Protein AF-A0A7C6H422-F1 (afdb_monomer_lite)

pLDDT: mean 79.56, std 12.66, range [44.03, 96.88]

Secondary structure (DSSP, 8-state):
-HHHHHHHHHHHHHHHHHHHHHHHHHHHHHSSSHHHHHHHHHHHHHHH-SSHHHHHT--GGG-SSEEEEEEEETT--HHHHHHHHHTTT--TTEEEEEEEEEETTEEEEEEEEEEE--HHHHHHHHHHHHHHHHHHHHHHHHHHHHHIIIIIIHHHHHHHTS--------

Structure (mmCIF, N/CA/C/O backbone):
data_AF-A0A7C6H422-F1
#
_entry.id   AF-A0A7C6H422-F1
#
loop_
_atom_site.group_PDB
_atom_site.id
_atom_site.type_symbol
_atom_site.label_atom_id
_atom_site.label_alt_id
_atom_site.label_comp_id
_atom_site.label_asym_id
_atom_site.label_entity_id
_atom_site.label_seq_id
_atom_site.pdbx_PDB_ins_code
_atom_site.Cartn_x
_atom_site.Cartn_y
_atom_site.Cartn_z
_atom_site.occupancy
_atom_site.B_iso_or_equiv
_atom_site.auth_seq_id
_atom_site.auth_comp_id
_atom_site.auth_asym_id
_atom_site.auth_atom_id
_atom_site.pdbx_PDB_model_num
ATOM 1 N N . MET A 1 1 ? -20.921 -5.562 42.501 1.00 62.69 1 MET A N 1
ATOM 2 C CA . MET A 1 1 ? -19.789 -5.011 41.711 1.00 62.69 1 MET A CA 1
ATOM 3 C C . MET A 1 1 ? -19.105 -6.056 40.817 1.00 62.69 1 MET A C 1
ATOM 5 O O . MET A 1 1 ? -19.165 -5.866 39.612 1.00 62.69 1 MET A O 1
ATOM 9 N N . LYS A 1 2 ? -18.632 -7.214 41.326 1.00 66.38 2 LYS A N 1
ATOM 10 C CA . LYS A 1 2 ? -18.009 -8.300 40.513 1.00 66.38 2 LYS A CA 1
ATOM 11 C C . LYS A 1 2 ? -18.759 -8.703 39.225 1.00 66.38 2 LYS A C 1
ATOM 13 O O . LYS A 1 2 ? -18.132 -8.998 38.215 1.00 66.38 2 LYS A O 1
ATOM 18 N N . ARG A 1 3 ? -20.101 -8.719 39.232 1.00 73.81 3 ARG A N 1
ATOM 19 C CA . ARG A 1 3 ? -20.914 -9.055 38.041 1.00 73.81 3 ARG A CA 1
ATOM 20 C C . ARG A 1 3 ? -20.857 -7.982 36.944 1.00 73.81 3 ARG A C 1
ATOM 22 O O . ARG A 1 3 ? -20.915 -8.331 35.772 1.00 73.81 3 ARG A O 1
ATOM 29 N N . PHE A 1 4 ? -20.744 -6.705 37.316 1.00 78.31 4 PHE A N 1
ATOM 30 C CA . PHE A 1 4 ? -20.591 -5.604 36.361 1.00 78.31 4 PHE A CA 1
ATOM 31 C C . PHE A 1 4 ? -19.194 -5.628 35.743 1.00 78.31 4 PHE A C 1
ATOM 33 O O . PHE A 1 4 ? -19.079 -5.576 34.527 1.00 78.31 4 PHE A O 1
ATOM 40 N N . ASP A 1 5 ? -18.157 -5.814 36.565 1.00 80.56 5 ASP A N 1
ATOM 41 C CA . ASP A 1 5 ? -16.772 -5.923 36.087 1.00 80.56 5 ASP A CA 1
ATOM 42 C C . ASP A 1 5 ? -16.597 -7.117 35.131 1.00 80.56 5 ASP A C 1
ATOM 44 O O . ASP A 1 5 ? -15.953 -6.995 34.094 1.00 80.56 5 ASP A O 1
ATOM 48 N N . ARG A 1 6 ? -17.266 -8.249 35.405 1.00 83.38 6 ARG A N 1
ATOM 49 C CA . ARG A 1 6 ? -17.272 -9.416 34.506 1.00 83.38 6 ARG A CA 1
ATOM 50 C C . ARG A 1 6 ? -17.949 -9.130 33.160 1.00 83.38 6 ARG A C 1
ATOM 52 O O . ARG A 1 6 ? -17.459 -9.579 32.131 1.00 83.38 6 ARG A O 1
ATOM 59 N N . ARG A 1 7 ? -19.059 -8.381 33.156 1.00 85.69 7 ARG A N 1
ATOM 60 C CA . ARG A 1 7 ? -19.745 -7.957 31.920 1.00 85.69 7 ARG A CA 1
ATOM 61 C C . ARG A 1 7 ? -18.919 -6.931 31.144 1.00 85.69 7 ARG A C 1
ATOM 63 O O . ARG A 1 7 ? -18.821 -7.047 29.933 1.00 85.69 7 ARG A O 1
ATOM 70 N N . ALA A 1 8 ? -18.280 -5.992 31.839 1.00 86.38 8 ALA A N 1
ATOM 71 C CA . ALA A 1 8 ? -17.366 -5.019 31.244 1.00 86.38 8 ALA A CA 1
ATOM 72 C C . ALA A 1 8 ? -16.173 -5.694 30.563 1.00 86.38 8 ALA A C 1
ATOM 74 O O . ALA A 1 8 ? -15.855 -5.368 29.425 1.00 86.38 8 ALA A O 1
ATOM 75 N N . GLY A 1 9 ? -15.564 -6.682 31.226 1.00 87.81 9 GLY A N 1
ATOM 76 C CA . GLY A 1 9 ? -14.490 -7.478 30.636 1.00 87.81 9 GLY A CA 1
ATOM 77 C C . GLY A 1 9 ? -14.940 -8.234 29.385 1.00 87.81 9 GLY A C 1
ATOM 78 O O . GLY A 1 9 ? -14.223 -8.244 28.393 1.00 87.81 9 GLY A O 1
ATOM 79 N N . LEU A 1 10 ? -16.148 -8.806 29.390 1.00 92.06 10 LEU A N 1
ATOM 80 C CA . LEU A 1 10 ? -16.691 -9.506 28.221 1.00 92.06 10 LEU A CA 1
ATOM 81 C C . LEU A 1 10 ? -16.944 -8.553 27.044 1.00 92.06 10 LEU A C 1
ATOM 83 O O . LEU A 1 10 ? -16.608 -8.884 25.911 1.00 92.06 10 LEU A O 1
ATOM 87 N N . VAL A 1 11 ? -17.470 -7.354 27.312 1.00 90.88 11 VAL A N 1
ATOM 88 C CA . VAL A 1 11 ? -17.638 -6.305 26.292 1.00 90.88 11 VAL A CA 1
ATOM 89 C C . VAL A 1 11 ? -16.285 -5.872 25.727 1.00 90.88 11 VAL A C 1
ATOM 91 O O . VAL A 1 11 ? -16.149 -5.763 24.514 1.00 90.88 11 VAL A O 1
ATOM 94 N N . LEU A 1 12 ? -15.268 -5.692 26.573 1.00 92.44 12 LEU A N 1
ATOM 95 C CA . LEU A 1 12 ? -13.920 -5.349 26.120 1.00 92.44 12 LEU A CA 1
ATOM 96 C C . LEU A 1 12 ? -13.329 -6.439 25.214 1.00 92.44 12 LEU A C 1
ATOM 98 O O . LEU A 1 12 ? -12.782 -6.126 24.162 1.00 92.44 12 LEU A O 1
ATOM 102 N N . ILE A 1 13 ? -13.478 -7.713 25.588 1.00 95.00 13 ILE A N 1
ATOM 103 C CA . ILE A 1 13 ? -13.034 -8.845 24.761 1.00 95.00 13 ILE A CA 1
ATOM 104 C C . ILE A 1 13 ? -13.756 -8.837 23.412 1.00 95.00 13 ILE A C 1
ATOM 106 O O . ILE A 1 13 ? -13.112 -9.011 22.382 1.00 95.00 13 ILE A O 1
ATOM 110 N N . LEU A 1 14 ? -15.069 -8.592 23.401 1.00 94.81 14 LEU A N 1
ATOM 111 C CA . LEU A 1 14 ? -15.844 -8.512 22.164 1.00 94.81 14 LEU A CA 1
ATOM 112 C C . LEU A 1 14 ? -15.367 -7.358 21.269 1.00 94.81 14 LEU A C 1
ATOM 114 O O . LEU A 1 14 ? -15.215 -7.549 20.066 1.00 94.81 14 LEU A O 1
ATOM 118 N N . ILE A 1 15 ? -15.072 -6.190 21.848 1.00 94.38 15 ILE A N 1
ATOM 119 C CA . ILE A 1 15 ? -14.482 -5.053 21.127 1.00 94.38 15 ILE A CA 1
ATOM 120 C C . ILE A 1 15 ? -13.128 -5.458 20.527 1.00 94.38 15 ILE A C 1
ATOM 122 O O . ILE A 1 15 ? -12.879 -5.224 19.350 1.00 94.38 15 ILE A O 1
ATOM 126 N N . LEU A 1 16 ? -12.241 -6.104 21.278 1.00 95.31 16 LEU A N 1
ATOM 127 C CA . LEU A 1 16 ? -10.952 -6.535 20.722 1.00 95.31 16 LEU A CA 1
ATOM 128 C C . LEU A 1 16 ? -11.120 -7.589 19.617 1.00 95.31 16 LEU A C 1
ATOM 130 O O . LEU A 1 16 ? -10.397 -7.568 18.625 1.00 95.31 16 LEU A O 1
ATOM 134 N N . PHE A 1 17 ? -12.101 -8.476 19.758 1.00 96.88 17 PHE A N 1
ATOM 135 C CA . PHE A 1 17 ? -12.394 -9.510 18.772 1.00 96.88 17 PHE A CA 1
ATOM 136 C C . PHE A 1 17 ? -12.905 -8.928 17.448 1.00 96.88 17 PHE A C 1
ATOM 138 O O . PHE A 1 17 ? -12.397 -9.278 16.385 1.00 96.88 17 PHE A O 1
ATOM 145 N N . VAL A 1 18 ? -13.858 -7.991 17.501 1.00 95.44 18 VAL A N 1
ATOM 146 C CA . VAL A 1 18 ? -14.369 -7.295 16.306 1.00 95.44 18 VAL A CA 1
ATOM 147 C C . VAL A 1 18 ? -13.254 -6.509 15.614 1.00 95.44 18 VAL A C 1
ATOM 149 O O . VAL A 1 18 ? -13.141 -6.554 14.390 1.00 95.44 18 VAL A O 1
ATOM 152 N N . TRP A 1 19 ? -12.390 -5.850 16.391 1.00 95.62 19 TRP A N 1
ATOM 153 C CA . TRP A 1 19 ? -11.220 -5.149 15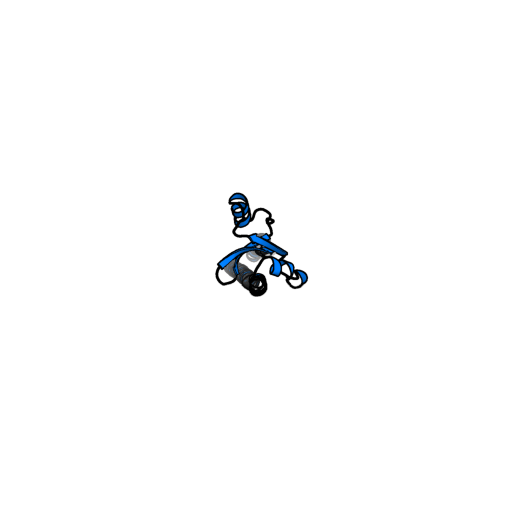.865 1.00 95.62 19 TRP A CA 1
ATOM 154 C C . TRP A 1 19 ? -10.267 -6.091 15.120 1.00 95.62 19 TRP A C 1
ATOM 156 O O . TRP A 1 19 ? -9.832 -5.782 14.009 1.00 95.62 19 TRP A O 1
ATOM 166 N N . ALA A 1 20 ? -9.968 -7.255 15.701 1.00 94.81 20 ALA A N 1
ATOM 167 C CA . ALA A 1 20 ? -9.087 -8.244 15.091 1.00 94.81 20 ALA A CA 1
ATOM 168 C C . ALA A 1 20 ? -9.661 -8.791 13.775 1.00 94.81 20 ALA A C 1
ATOM 170 O O . ALA A 1 20 ? -8.941 -8.869 12.780 1.00 94.81 20 ALA A O 1
ATOM 171 N N . ILE A 1 21 ? -10.962 -9.107 13.739 1.00 95.44 21 ILE A N 1
ATOM 172 C CA . ILE A 1 21 ? -11.640 -9.566 12.516 1.00 95.44 21 ILE A CA 1
ATOM 173 C C . ILE A 1 21 ? -11.594 -8.493 11.429 1.00 95.44 21 ILE A C 1
ATOM 175 O O . ILE A 1 21 ? -11.288 -8.805 10.281 1.00 95.44 21 ILE A O 1
ATOM 179 N N . GLY A 1 22 ? -11.881 -7.236 11.771 1.00 92.50 22 GLY A N 1
ATOM 180 C CA . GLY A 1 22 ? -11.865 -6.149 10.796 1.00 92.50 22 GLY A CA 1
ATOM 181 C C . GLY A 1 22 ? -10.480 -5.914 10.195 1.00 92.50 22 GLY A C 1
ATOM 182 O O . GLY A 1 22 ? -10.358 -5.796 8.978 1.00 92.50 22 GLY A O 1
ATOM 183 N N . ASN A 1 23 ? -9.425 -5.944 11.015 1.00 92.06 23 ASN A N 1
ATOM 184 C CA . ASN A 1 23 ? -8.050 -5.848 10.514 1.00 92.06 23 ASN A CA 1
ATOM 185 C C . ASN A 1 23 ? -7.668 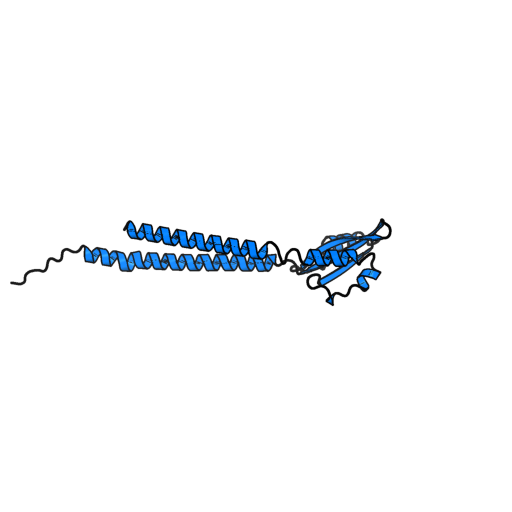-7.051 9.641 1.00 92.06 23 ASN A C 1
ATOM 187 O O . ASN A 1 23 ? -7.048 -6.866 8.596 1.00 92.06 23 ASN A O 1
ATOM 191 N N . LEU A 1 24 ? -8.078 -8.267 10.016 1.00 90.75 24 LEU A N 1
ATOM 192 C CA . LEU A 1 24 ? -7.860 -9.454 9.189 1.00 90.75 24 LEU A CA 1
ATOM 193 C C . LEU A 1 24 ? -8.570 -9.335 7.831 1.00 90.75 24 LEU A C 1
ATOM 195 O O . LEU A 1 24 ? -7.975 -9.642 6.803 1.00 90.75 24 LEU A O 1
ATOM 199 N N . ALA A 1 25 ? -9.812 -8.850 7.808 1.00 88.81 25 ALA A N 1
ATOM 200 C CA . ALA A 1 25 ? -10.565 -8.646 6.573 1.00 88.81 25 ALA A CA 1
ATOM 201 C C . ALA A 1 25 ? -9.899 -7.610 5.653 1.00 88.81 25 ALA A C 1
ATOM 203 O O . ALA A 1 25 ? -9.798 -7.840 4.450 1.00 88.81 25 ALA A O 1
ATOM 204 N N . ILE A 1 26 ? -9.398 -6.507 6.220 1.00 86.38 26 ILE A N 1
ATOM 205 C CA . ILE A 1 26 ? -8.631 -5.496 5.482 1.00 86.38 26 ILE A CA 1
ATOM 206 C C . ILE A 1 26 ? -7.368 -6.131 4.886 1.00 86.38 26 ILE A C 1
ATOM 208 O O . ILE A 1 26 ? -7.154 -6.046 3.681 1.00 86.38 26 ILE A O 1
ATOM 212 N N . LEU A 1 27 ? -6.573 -6.847 5.685 1.00 82.75 27 LEU A N 1
ATOM 213 C CA . LEU A 1 27 ? -5.360 -7.518 5.201 1.00 82.75 27 LEU A CA 1
ATOM 214 C C . LEU A 1 27 ? -5.647 -8.486 4.045 1.00 82.75 27 LEU A C 1
ATOM 216 O O . LEU A 1 27 ? -4.935 -8.474 3.042 1.00 82.75 27 LEU A O 1
ATOM 220 N N . LEU A 1 28 ? -6.706 -9.291 4.154 1.00 82.19 28 LEU A N 1
ATOM 221 C CA . LEU A 1 28 ? -7.097 -10.239 3.109 1.00 82.19 28 LEU A CA 1
ATOM 222 C C . LEU A 1 28 ? -7.616 -9.546 1.842 1.00 82.19 28 LEU A C 1
ATOM 224 O O . LEU A 1 28 ? -7.342 -10.016 0.741 1.00 82.19 28 LEU A O 1
ATOM 228 N N . ALA A 1 29 ? -8.336 -8.430 1.974 1.00 75.88 29 ALA A N 1
ATOM 229 C CA . ALA A 1 29 ? -8.849 -7.678 0.830 1.00 75.88 29 ALA A CA 1
ATOM 230 C C . ALA A 1 29 ? -7.727 -7.037 -0.003 1.00 75.88 29 ALA A C 1
ATOM 232 O O . ALA A 1 29 ? -7.826 -6.982 -1.229 1.00 75.88 29 ALA A O 1
ATOM 233 N N . PHE A 1 30 ? -6.651 -6.590 0.650 1.00 70.25 30 PHE A N 1
ATOM 234 C CA . PHE A 1 30 ? -5.557 -5.873 -0.008 1.00 70.25 30 PHE A CA 1
ATOM 235 C C . PHE A 1 30 ? -4.371 -6.758 -0.431 1.00 70.25 30 PHE A C 1
ATOM 237 O O . PHE A 1 30 ? -3.511 -6.283 -1.164 1.00 70.25 30 PHE A O 1
ATOM 244 N N . SER A 1 31 ? -4.327 -8.041 -0.046 1.00 60.91 31 SER A N 1
ATOM 245 C CA . SER A 1 31 ? -3.140 -8.893 -0.257 1.00 60.91 31 SER A CA 1
ATOM 246 C C . SER A 1 31 ? -2.943 -9.488 -1.660 1.00 60.91 31 SER A C 1
ATOM 248 O O . SER A 1 31 ? -1.881 -10.064 -1.875 1.00 60.91 31 SER A O 1
ATO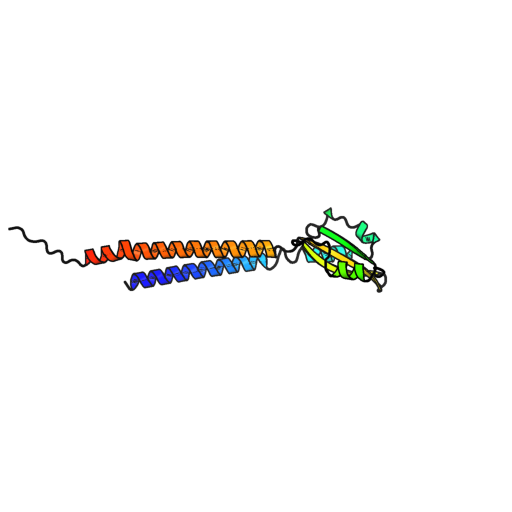M 250 N N . ASP A 1 32 ? -3.895 -9.433 -2.610 1.00 53.12 32 ASP A N 1
ATOM 251 C CA . ASP A 1 32 ? -3.736 -10.308 -3.800 1.00 53.12 32 ASP A CA 1
ATOM 252 C C . ASP A 1 32 ? -4.215 -9.799 -5.169 1.00 53.12 32 ASP A C 1
ATOM 254 O O . ASP A 1 32 ? -3.608 -10.142 -6.183 1.00 53.12 32 ASP A O 1
ATOM 258 N N . LYS A 1 33 ? -5.273 -8.982 -5.269 1.00 52.03 33 LYS A N 1
ATOM 259 C CA . LYS A 1 33 ? -5.879 -8.711 -6.593 1.00 52.03 33 LYS A CA 1
ATOM 260 C C . LYS A 1 33 ? -5.279 -7.520 -7.342 1.00 52.03 33 LYS A C 1
ATOM 262 O O . LYS A 1 33 ? -4.964 -7.647 -8.520 1.00 52.03 33 LYS A O 1
ATOM 267 N N . ALA A 1 34 ? -5.070 -6.389 -6.675 1.00 52.72 34 ALA A N 1
ATOM 268 C CA . ALA A 1 34 ? -4.546 -5.189 -7.333 1.00 52.72 34 ALA A CA 1
ATOM 269 C C . ALA A 1 34 ? -3.019 -5.241 -7.547 1.00 52.72 34 ALA A C 1
ATOM 271 O O . ALA A 1 34 ? -2.495 -4.712 -8.525 1.00 52.72 34 ALA A O 1
ATOM 272 N N . GLN A 1 35 ? -2.293 -5.941 -6.669 1.00 57.97 35 GLN A N 1
ATOM 273 C CA . GLN A 1 35 ? -0.827 -5.976 -6.700 1.00 57.97 35 GLN A CA 1
ATOM 274 C C . GLN A 1 35 ? -0.252 -6.879 -7.808 1.00 57.97 35 GLN A C 1
ATOM 276 O O . GLN A 1 35 ? 0.939 -6.822 -8.079 1.00 57.97 35 GLN A O 1
ATOM 281 N N . LYS A 1 36 ? -1.060 -7.720 -8.467 1.00 66.12 36 LYS A N 1
ATOM 282 C CA . LYS A 1 36 ? -0.569 -8.638 -9.515 1.00 66.12 36 LYS A CA 1
ATOM 283 C C . LYS A 1 36 ? -1.110 -8.347 -10.909 1.00 66.12 36 LYS A C 1
ATOM 285 O O . LYS A 1 36 ? -0.497 -8.783 -11.878 1.00 66.12 36 LYS A O 1
ATOM 290 N N . ALA A 1 37 ? -2.212 -7.609 -11.033 1.00 71.88 37 ALA A N 1
ATOM 291 C CA . ALA A 1 37 ? -2.817 -7.323 -12.332 1.00 71.88 37 ALA A CA 1
ATOM 292 C C . ALA A 1 37 ? -1.873 -6.507 -13.239 1.00 71.88 37 ALA A C 1
ATOM 294 O O . ALA A 1 37 ? -1.631 -6.899 -14.379 1.00 71.88 37 ALA A O 1
ATOM 295 N N . HIS A 1 38 ? -1.217 -5.479 -12.687 1.00 74.56 38 HIS A N 1
ATOM 296 C CA . HIS A 1 38 ? -0.204 -4.702 -13.409 1.00 74.56 38 HIS A CA 1
ATOM 297 C C . HIS A 1 38 ? 1.000 -5.557 -13.849 1.00 74.56 38 HIS A C 1
ATOM 299 O O . HIS A 1 38 ? 1.535 -5.361 -14.935 1.00 74.56 38 HIS A O 1
ATOM 305 N N . LEU A 1 39 ? 1.399 -6.570 -13.067 1.00 79.50 39 LEU A N 1
ATOM 306 C CA . LEU A 1 39 ? 2.487 -7.483 -13.446 1.00 79.50 39 LEU A CA 1
ATOM 307 C C . LEU A 1 39 ? 2.110 -8.379 -14.633 1.00 79.50 39 LEU A C 1
ATOM 309 O O . LEU A 1 39 ? 2.970 -8.701 -15.454 1.00 79.50 39 LEU A O 1
ATOM 313 N N . VAL A 1 40 ? 0.841 -8.786 -14.735 1.00 80.81 40 VAL A N 1
ATOM 314 C CA . VAL A 1 40 ? 0.337 -9.553 -15.883 1.00 80.81 40 VAL A CA 1
ATOM 315 C C . VAL A 1 40 ? 0.349 -8.692 -17.144 1.00 80.81 40 VAL A C 1
ATOM 317 O O . VAL A 1 40 ? 0.795 -9.166 -18.187 1.00 80.81 40 VAL A O 1
ATOM 320 N N . GLU A 1 41 ? -0.065 -7.427 -17.047 1.00 81.56 41 GLU A N 1
ATOM 321 C CA . GLU A 1 41 ? 0.005 -6.482 -18.167 1.00 81.56 41 GLU A CA 1
ATOM 322 C C . GLU A 1 41 ? 1.442 -6.214 -18.604 1.00 81.56 41 GLU A C 1
ATOM 324 O O . GLU A 1 41 ? 1.748 -6.364 -19.785 1.00 81.56 41 GLU A O 1
ATOM 329 N N . ILE A 1 42 ? 2.347 -5.933 -17.661 1.00 84.19 42 ILE A N 1
ATOM 330 C CA . ILE A 1 42 ? 3.773 -5.750 -17.956 1.00 84.19 42 ILE A CA 1
ATOM 331 C C . ILE A 1 42 ? 4.341 -6.990 -18.651 1.00 84.19 42 ILE A C 1
ATOM 333 O O . ILE A 1 42 ? 5.068 -6.859 -19.633 1.00 84.19 42 ILE A O 1
ATOM 337 N N . ASN A 1 43 ? 4.003 -8.199 -18.190 1.00 85.44 43 ASN A N 1
ATOM 338 C CA . ASN A 1 43 ? 4.439 -9.438 -18.839 1.00 85.44 43 ASN A CA 1
ATOM 339 C C . ASN A 1 43 ? 3.875 -9.580 -20.259 1.00 85.44 43 ASN A C 1
ATOM 341 O O . ASN A 1 43 ? 4.607 -9.999 -21.152 1.00 85.44 43 ASN A O 1
ATOM 345 N N . ARG A 1 44 ? 2.602 -9.224 -20.477 1.00 83.31 44 ARG A N 1
ATOM 346 C CA . ARG A 1 44 ? 1.958 -9.278 -21.798 1.00 83.31 44 ARG A CA 1
ATOM 347 C C . ARG A 1 44 ? 2.622 -8.309 -22.776 1.00 83.31 44 ARG A C 1
ATOM 349 O O . ARG A 1 44 ? 2.959 -8.725 -23.878 1.00 83.31 44 ARG A O 1
ATOM 356 N N . ILE A 1 45 ? 2.878 -7.071 -22.345 1.00 84.00 45 ILE A N 1
ATOM 357 C CA . ILE A 1 45 ? 3.591 -6.062 -23.144 1.00 84.00 45 ILE A CA 1
ATOM 358 C C . ILE A 1 45 ? 5.017 -6.535 -23.430 1.00 84.00 45 ILE A C 1
ATOM 360 O O . ILE A 1 45 ? 5.440 -6.548 -24.582 1.00 84.00 45 ILE A O 1
ATOM 364 N N . SER A 1 46 ? 5.732 -7.002 -22.400 1.00 83.19 46 SER A N 1
ATOM 365 C CA . SER A 1 46 ? 7.109 -7.500 -22.536 1.00 83.19 46 SER A CA 1
ATOM 366 C C . SER A 1 46 ? 7.214 -8.654 -23.536 1.00 83.19 46 SER A C 1
ATOM 368 O O . SER A 1 46 ? 8.231 -8.787 -24.201 1.00 83.19 46 SER A O 1
ATOM 370 N N . ALA A 1 47 ? 6.183 -9.498 -23.647 1.00 79.31 47 ALA A N 1
ATOM 371 C CA . ALA A 1 47 ? 6.155 -10.599 -24.609 1.00 79.31 47 ALA A CA 1
ATOM 372 C C . ALA A 1 47 ? 5.907 -10.133 -26.055 1.00 79.31 47 ALA A C 1
ATOM 374 O O . ALA A 1 47 ? 6.252 -10.852 -26.989 1.00 79.31 47 ALA A O 1
ATOM 375 N N . SER A 1 48 ? 5.300 -8.958 -26.242 1.00 75.62 48 SER A N 1
ATOM 376 C CA . SER A 1 48 ? 5.015 -8.367 -27.558 1.00 75.62 48 SER A CA 1
ATOM 377 C C . SER A 1 48 ? 6.082 -7.391 -28.062 1.00 75.62 48 SER A C 1
ATOM 379 O O . SER A 1 48 ? 6.007 -6.973 -29.211 1.00 75.62 48 SER A O 1
ATOM 381 N N . VAL A 1 49 ? 7.050 -7.018 -27.222 1.00 76.88 49 VAL A N 1
ATOM 382 C CA . VAL A 1 49 ? 8.043 -5.978 -27.519 1.00 76.88 49 VAL A CA 1
ATOM 383 C C . VAL A 1 49 ? 9.434 -6.598 -27.673 1.00 76.88 49 VAL A C 1
ATOM 385 O O . VAL A 1 49 ? 10.018 -7.046 -26.687 1.00 76.88 49 VAL A O 1
ATOM 388 N N . GLY A 1 50 ? 9.981 -6.584 -28.894 1.00 65.62 50 GLY A N 1
ATOM 389 C CA . GLY A 1 50 ? 11.372 -6.952 -29.195 1.00 65.62 50 GLY A CA 1
ATOM 390 C C . GLY A 1 50 ? 12.313 -5.750 -29.371 1.00 65.62 50 GLY A C 1
ATOM 391 O O . GLY A 1 50 ? 13.530 -5.914 -29.390 1.00 65.62 50 GLY A O 1
ATOM 392 N N . GLY A 1 51 ? 11.778 -4.527 -29.455 1.00 64.38 51 GLY A N 1
ATOM 393 C CA . GLY A 1 51 ? 12.559 -3.299 -29.629 1.00 64.38 51 GLY A CA 1
ATOM 394 C C . GLY A 1 51 ? 11.713 -2.022 -29.617 1.00 64.38 51 GLY A C 1
ATOM 395 O O . GLY A 1 51 ? 10.497 -2.067 -29.456 1.00 64.38 51 GLY A O 1
ATOM 396 N N . GLU A 1 52 ? 12.359 -0.870 -29.818 1.00 63.12 52 GLU A N 1
ATOM 397 C CA . GLU A 1 52 ? 11.739 0.472 -29.788 1.00 63.12 52 GLU A CA 1
ATOM 398 C C . GLU A 1 52 ? 10.542 0.616 -30.744 1.00 63.12 52 GLU A C 1
ATOM 400 O O . GLU A 1 52 ? 9.488 1.112 -30.358 1.00 63.12 52 GLU A O 1
ATOM 405 N N . ARG A 1 53 ? 10.660 0.094 -31.971 1.00 66.56 53 ARG A N 1
ATOM 406 C CA . ARG A 1 53 ? 9.577 0.135 -32.972 1.00 66.56 53 ARG A CA 1
ATOM 407 C C . ARG A 1 53 ? 8.358 -0.698 -32.584 1.00 66.56 53 ARG A C 1
ATOM 409 O O . ARG A 1 53 ? 7.255 -0.409 -33.037 1.00 66.56 53 ARG A O 1
ATOM 416 N N . ASP A 1 54 ? 8.540 -1.723 -31.758 1.00 72.19 54 ASP A N 1
ATOM 417 C CA . ASP A 1 54 ? 7.429 -2.553 -31.298 1.00 72.19 54 ASP A CA 1
ATOM 418 C C . ASP A 1 54 ? 6.657 -1.859 -30.174 1.00 72.19 54 ASP A C 1
ATOM 420 O O . ASP A 1 54 ? 5.445 -2.037 -30.076 1.00 72.19 54 ASP A O 1
ATOM 424 N N . LEU A 1 55 ? 7.326 -1.012 -29.380 1.00 75.38 55 LEU A N 1
ATOM 425 C CA . LEU A 1 55 ? 6.689 -0.196 -28.339 1.00 75.38 55 LEU A CA 1
ATOM 426 C C . LEU A 1 55 ? 5.741 0.850 -28.916 1.00 75.38 55 LEU A C 1
ATOM 428 O O . LEU A 1 55 ? 4.659 1.041 -28.370 1.00 75.38 55 LEU A O 1
ATOM 432 N N . GLU A 1 56 ? 6.100 1.481 -30.036 1.00 73.31 56 GLU A N 1
ATOM 433 C CA . GLU A 1 56 ? 5.229 2.451 -30.719 1.00 73.31 56 GLU A CA 1
ATOM 434 C C . GLU A 1 56 ? 3.921 1.817 -31.227 1.00 73.31 56 GLU A C 1
ATOM 436 O O . GLU A 1 56 ? 2.903 2.496 -31.359 1.00 73.31 56 GLU A O 1
ATOM 441 N N . ASN A 1 57 ? 3.926 0.502 -31.472 1.00 76.31 57 ASN A N 1
ATOM 442 C CA . ASN A 1 57 ? 2.749 -0.254 -31.901 1.00 76.31 57 ASN A CA 1
ATOM 443 C C . ASN A 1 57 ? 1.873 -0.734 -30.732 1.00 76.31 57 ASN A C 1
ATOM 445 O O . ASN A 1 57 ? 0.765 -1.236 -30.960 1.00 76.31 57 ASN A O 1
ATOM 449 N N . VAL A 1 58 ? 2.329 -0.582 -29.485 1.00 78.69 58 VAL A N 1
ATOM 450 C CA . VAL A 1 58 ? 1.547 -0.948 -28.302 1.00 78.69 58 VAL A CA 1
ATOM 451 C C . VAL A 1 58 ? 0.421 0.063 -28.116 1.00 78.69 58 VAL A C 1
ATOM 453 O O . VAL A 1 58 ? 0.630 1.231 -27.793 1.00 78.69 58 VAL A O 1
ATOM 456 N N . ARG A 1 59 ? -0.820 -0.401 -28.277 1.00 79.00 59 ARG A N 1
ATOM 457 C CA . ARG A 1 59 ? -2.000 0.401 -27.951 1.00 79.00 59 ARG A CA 1
ATOM 458 C C . ARG A 1 59 ? -2.197 0.439 -26.443 1.00 79.00 59 ARG A C 1
ATOM 460 O O . ARG A 1 59 ? -2.694 -0.514 -25.853 1.00 79.00 59 ARG A O 1
ATOM 467 N N . MET A 1 60 ? -1.856 1.571 -25.833 1.00 77.25 60 MET A N 1
ATOM 468 C CA . MET A 1 60 ? -2.045 1.799 -24.394 1.00 77.25 60 MET A CA 1
ATOM 469 C C . MET A 1 60 ? -3.505 1.670 -23.944 1.00 77.25 60 MET A C 1
ATOM 471 O O . MET A 1 60 ? -3.752 1.314 -22.804 1.00 77.25 60 MET A O 1
ATOM 475 N N . SER A 1 61 ? -4.478 1.889 -24.840 1.00 76.19 61 SER A N 1
ATOM 476 C CA . SER A 1 61 ? -5.912 1.713 -24.553 1.00 76.19 61 SER A CA 1
ATOM 477 C C . SER A 1 61 ? -6.299 0.297 -24.119 1.00 76.19 61 SER A C 1
ATOM 479 O O . SER A 1 61 ? -7.373 0.109 -23.555 1.00 76.19 61 SER A O 1
ATOM 481 N N . ASP A 1 62 ? -5.455 -0.693 -24.416 1.00 80.12 62 ASP A N 1
ATOM 482 C CA . ASP A 1 62 ? -5.714 -2.105 -24.134 1.00 80.12 62 ASP A CA 1
ATOM 483 C C . ASP A 1 62 ? -5.186 -2.527 -22.747 1.00 80.12 62 ASP A C 1
ATOM 485 O O . ASP A 1 62 ? -5.310 -3.698 -22.361 1.00 80.12 62 ASP A O 1
ATOM 489 N N . TYR A 1 63 ? -4.573 -1.589 -22.018 1.00 77.94 63 TYR A N 1
ATOM 490 C CA . TYR A 1 63 ? -3.942 -1.782 -20.717 1.00 77.94 63 TYR A CA 1
ATOM 491 C C . TYR A 1 63 ? -4.551 -0.817 -19.702 1.00 77.94 63 TYR A C 1
ATOM 493 O O . TYR A 1 63 ? -4.681 0.377 -19.957 1.00 77.94 63 TYR A O 1
ATOM 501 N N . GLU A 1 64 ? -4.964 -1.352 -18.559 1.00 75.31 64 GLU A N 1
ATOM 502 C CA . GLU A 1 64 ? -5.676 -0.598 -17.527 1.00 75.31 64 GLU A CA 1
ATOM 503 C C . GLU A 1 64 ? -4.719 -0.039 -16.468 1.00 75.31 64 GLU A C 1
ATOM 505 O O . GLU A 1 64 ? -4.987 1.008 -15.887 1.00 75.31 64 GLU A O 1
ATOM 510 N N . TYR A 1 65 ? -3.595 -0.717 -16.214 1.00 75.19 65 TYR A N 1
ATOM 511 C CA . TYR A 1 65 ? -2.717 -0.414 -15.081 1.00 75.19 65 TYR A CA 1
ATOM 512 C C . TYR A 1 65 ? -1.389 0.233 -15.480 1.00 75.19 65 TYR A C 1
ATOM 514 O O . TYR A 1 65 ? -0.783 0.927 -14.662 1.00 75.19 65 TYR A O 1
ATOM 522 N N . VAL A 1 66 ? -0.909 -0.007 -16.702 1.00 81.06 66 VAL A N 1
ATOM 523 C CA . VAL A 1 66 ? 0.325 0.602 -17.222 1.00 81.06 66 VAL A CA 1
ATOM 524 C C . VAL A 1 66 ? -0.007 1.920 -17.915 1.00 81.06 66 VAL A C 1
ATOM 526 O O . VAL A 1 66 ? -0.692 1.937 -18.933 1.00 81.06 66 VAL A O 1
ATOM 529 N N . THR A 1 67 ? 0.503 3.022 -17.373 1.00 78.94 67 THR A N 1
ATOM 530 C CA . THR A 1 67 ? 0.181 4.385 -17.816 1.00 78.94 67 THR A CA 1
ATOM 531 C C . THR A 1 67 ? 1.210 4.949 -18.787 1.00 78.94 67 THR A C 1
ATOM 533 O O . THR A 1 67 ? 0.848 5.694 -19.696 1.00 78.94 67 THR A O 1
ATOM 536 N N . VAL A 1 68 ? 2.492 4.604 -18.615 1.00 82.44 68 VAL A N 1
ATOM 537 C CA . VAL A 1 68 ? 3.576 5.085 -19.486 1.00 82.44 68 VAL A CA 1
ATOM 538 C C . VAL A 1 68 ? 4.544 3.947 -19.800 1.00 82.44 68 VAL A C 1
ATOM 540 O O . VAL A 1 68 ? 4.935 3.182 -18.916 1.00 82.44 68 VAL A O 1
ATOM 543 N N . LEU A 1 69 ? 4.954 3.863 -21.067 1.00 84.69 69 LEU A N 1
ATOM 544 C CA . LEU A 1 69 ? 6.091 3.062 -21.511 1.00 84.69 69 LEU A CA 1
ATOM 545 C C . LEU A 1 69 ? 7.149 4.004 -22.059 1.00 84.69 69 LEU A C 1
ATOM 547 O O . LEU A 1 69 ? 6.878 4.786 -22.967 1.00 84.69 69 LEU A O 1
ATOM 551 N N . GLU A 1 70 ? 8.358 3.893 -21.535 1.00 86.88 70 GLU A N 1
ATOM 552 C CA . GLU A 1 70 ? 9.515 4.603 -22.064 1.00 86.88 70 GLU A CA 1
ATOM 553 C C . GLU A 1 70 ? 10.593 3.605 -22.446 1.00 86.88 70 GLU A C 1
ATOM 555 O O . GLU A 1 70 ? 10.802 2.609 -21.753 1.00 86.88 70 GLU A O 1
ATOM 560 N N . PHE A 1 71 ? 11.275 3.874 -23.555 1.00 87.56 71 PHE A N 1
ATOM 561 C CA . PHE A 1 71 ? 12.405 3.087 -24.018 1.00 87.56 71 PHE A CA 1
ATOM 562 C C . PHE A 1 71 ? 13.698 3.867 -23.826 1.00 87.56 71 PHE A C 1
ATOM 564 O O . PHE A 1 71 ? 13.780 5.049 -24.150 1.00 87.56 71 PHE A O 1
ATOM 571 N N . MET A 1 72 ? 14.726 3.180 -23.343 1.00 89.69 72 MET A N 1
ATOM 572 C CA . MET A 1 72 ? 16.079 3.702 -23.271 1.00 89.69 72 MET A CA 1
ATOM 573 C C . MET A 1 72 ? 17.024 2.776 -24.046 1.00 89.69 72 MET A C 1
ATOM 575 O O . MET A 1 72 ? 17.222 1.630 -23.624 1.00 89.69 72 MET A O 1
ATOM 579 N N . PRO A 1 73 ? 17.650 3.245 -25.140 1.00 87.69 73 PRO A N 1
ATOM 580 C CA . PRO A 1 73 ? 18.638 2.460 -25.866 1.00 87.69 73 PRO A CA 1
ATOM 581 C C . PRO A 1 73 ? 19.905 2.275 -25.026 1.00 87.69 73 PRO A C 1
ATOM 583 O O . PRO A 1 73 ? 20.279 3.134 -24.227 1.00 87.69 73 PRO A O 1
ATOM 586 N N . ILE A 1 74 ? 20.627 1.176 -25.250 1.00 87.31 74 ILE A N 1
ATOM 587 C CA . ILE A 1 74 ? 21.860 0.886 -24.499 1.00 87.31 74 ILE A CA 1
ATOM 588 C C . ILE A 1 74 ? 22.977 1.921 -24.725 1.00 87.31 74 ILE A C 1
ATOM 590 O O . ILE A 1 74 ? 23.880 2.051 -23.903 1.00 87.31 74 ILE A O 1
ATOM 594 N N . ALA A 1 75 ? 22.903 2.669 -25.829 1.00 87.06 75 ALA A N 1
ATOM 595 C CA . ALA A 1 75 ? 23.845 3.723 -26.194 1.00 87.06 75 ALA A CA 1
ATOM 596 C C . ALA A 1 75 ? 23.595 5.070 -25.478 1.00 87.06 75 ALA A C 1
ATOM 598 O O . ALA A 1 75 ? 24.290 6.042 -25.772 1.00 87.06 75 ALA A O 1
ATOM 599 N N . ALA A 1 76 ? 22.612 5.148 -24.573 1.00 86.81 76 ALA A N 1
ATOM 600 C CA . ALA A 1 76 ? 22.311 6.358 -23.811 1.00 86.81 76 ALA A CA 1
ATOM 601 C C . ALA A 1 76 ? 23.507 6.832 -22.966 1.00 86.81 76 ALA A C 1
ATOM 603 O O . ALA A 1 76 ? 24.347 6.042 -22.520 1.00 86.81 76 ALA A O 1
ATOM 604 N N . SER A 1 77 ? 23.584 8.141 -22.718 1.00 89.75 77 SER A N 1
ATOM 605 C CA . SER A 1 77 ? 24.658 8.700 -21.898 1.00 89.75 77 SER A CA 1
ATOM 606 C C . SER A 1 77 ? 24.552 8.239 -20.438 1.00 89.75 77 SER A C 1
ATOM 608 O O . SER A 1 77 ? 23.474 7.940 -19.925 1.00 89.75 77 SER A O 1
ATOM 610 N N . ALA A 1 78 ? 25.674 8.243 -19.712 1.00 87.25 78 ALA A N 1
ATOM 611 C CA . ALA A 1 78 ? 25.688 7.850 -18.300 1.00 87.25 78 ALA A CA 1
ATOM 612 C C . ALA A 1 78 ? 24.785 8.741 -17.422 1.00 87.25 78 ALA A C 1
ATOM 614 O O . ALA A 1 78 ? 24.262 8.285 -16.407 1.00 87.25 78 ALA A O 1
ATOM 615 N N . SER A 1 79 ? 24.596 10.012 -17.797 1.00 88.62 79 SER A N 1
ATOM 616 C CA . SER A 1 79 ? 23.687 10.925 -17.095 1.00 88.62 79 SER A CA 1
ATOM 617 C C . SER A 1 79 ? 22.223 10.542 -17.315 1.00 88.62 79 SER A C 1
ATOM 619 O O . SER A 1 79 ? 21.463 10.469 -16.352 1.00 88.62 79 SER A O 1
ATOM 621 N N . GLU A 1 80 ? 21.839 10.258 -18.560 1.00 86.94 80 GLU A N 1
ATOM 622 C CA . GLU A 1 80 ? 20.481 9.826 -18.917 1.00 86.94 80 GLU A CA 1
ATOM 623 C C . GLU A 1 80 ? 20.146 8.468 -18.303 1.00 86.94 80 GLU A C 1
ATOM 625 O O . GLU A 1 80 ? 19.095 8.326 -17.686 1.00 86.94 80 GLU A O 1
ATOM 630 N N . ALA A 1 81 ? 21.070 7.505 -18.364 1.00 87.81 81 ALA A N 1
ATOM 631 C CA . ALA A 1 81 ? 20.892 6.202 -17.733 1.00 87.81 81 ALA A CA 1
ATOM 632 C C . ALA A 1 81 ? 20.664 6.331 -16.221 1.00 87.81 81 ALA A C 1
ATOM 634 O O . ALA A 1 81 ? 19.736 5.737 -15.674 1.00 87.81 81 ALA A O 1
ATOM 635 N N . ASN A 1 82 ? 21.461 7.157 -15.535 1.00 88.75 82 ASN A N 1
ATOM 636 C CA . ASN A 1 82 ? 21.275 7.390 -14.104 1.00 88.75 82 ASN A CA 1
ATOM 637 C C . ASN A 1 82 ? 19.918 8.032 -13.788 1.00 88.75 82 ASN A C 1
ATOM 639 O O . ASN A 1 82 ? 19.262 7.606 -12.840 1.00 88.75 82 ASN A O 1
ATOM 643 N N . ALA A 1 83 ? 19.480 9.024 -14.565 1.00 88.69 83 ALA A N 1
ATOM 644 C CA . ALA A 1 83 ? 18.165 9.639 -14.383 1.00 88.69 83 ALA A CA 1
ATOM 645 C C . ALA A 1 83 ? 17.029 8.622 -14.595 1.00 88.69 83 ALA A C 1
ATOM 647 O O . ALA A 1 83 ? 16.106 8.519 -13.784 1.00 88.69 83 ALA A O 1
ATOM 648 N N . TYR A 1 84 ? 17.155 7.796 -15.631 1.00 88.88 84 TYR A N 1
ATOM 649 C CA . TYR A 1 84 ? 16.190 6.763 -15.980 1.00 88.88 84 TYR A CA 1
ATOM 650 C C . TYR A 1 84 ? 16.026 5.708 -14.878 1.00 88.88 84 TYR A C 1
ATOM 652 O O . TYR A 1 84 ? 14.904 5.442 -14.439 1.00 88.88 84 TYR A O 1
ATOM 660 N N . PHE A 1 85 ? 17.140 5.157 -14.376 1.00 87.88 85 PHE A N 1
ATOM 661 C CA . PHE A 1 85 ? 17.137 4.142 -13.316 1.00 87.88 85 PHE A CA 1
ATOM 662 C C . PHE A 1 85 ? 16.755 4.696 -11.938 1.00 87.88 85 PHE A C 1
ATOM 664 O O . PHE A 1 85 ? 16.225 3.950 -11.116 1.00 87.88 85 PHE A O 1
ATOM 671 N N . ARG A 1 86 ? 16.986 5.990 -11.674 1.00 87.50 86 ARG A N 1
ATOM 672 C CA . ARG A 1 86 ? 16.497 6.653 -10.452 1.00 87.50 86 ARG A CA 1
ATOM 673 C C . ARG A 1 86 ? 14.995 6.931 -10.471 1.00 87.50 86 ARG A C 1
ATOM 675 O O . ARG A 1 86 ? 14.442 7.212 -9.413 1.00 87.50 86 ARG A O 1
ATOM 682 N N . GLY A 1 87 ? 14.346 6.827 -11.631 1.00 84.06 87 GLY A N 1
ATOM 683 C CA . GLY A 1 87 ? 12.929 7.157 -11.767 1.00 84.06 87 GLY A CA 1
ATOM 684 C C . GLY A 1 87 ? 12.674 8.655 -11.913 1.00 84.06 87 GLY A C 1
ATOM 685 O O . GLY A 1 87 ? 11.582 9.113 -11.591 1.00 84.06 87 GLY A O 1
ATOM 686 N N . ASP A 1 88 ? 13.656 9.430 -12.388 1.00 85.88 88 ASP A N 1
ATOM 687 C CA . ASP A 1 88 ? 13.448 10.854 -12.654 1.00 85.88 88 ASP A CA 1
ATOM 688 C C . ASP A 1 88 ? 12.310 10.986 -13.697 1.00 85.88 88 ASP A C 1
ATOM 690 O O . ASP A 1 88 ? 12.291 10.270 -14.708 1.00 85.88 88 ASP A O 1
ATOM 694 N N . GLY A 1 89 ? 11.331 11.853 -13.412 1.00 80.81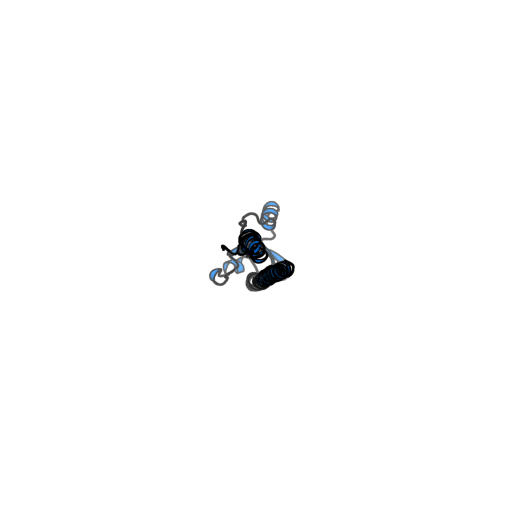 89 GLY A N 1
ATOM 695 C CA . GLY A 1 89 ? 10.120 12.041 -14.227 1.00 80.81 89 GLY A CA 1
ATOM 696 C C . GLY A 1 89 ? 8.921 11.154 -13.864 1.00 80.81 89 GLY A C 1
ATOM 697 O O . GLY A 1 89 ? 7.858 11.352 -14.440 1.00 80.81 89 GLY A O 1
ATOM 698 N N . VAL A 1 90 ? 9.058 10.221 -12.914 1.00 82.88 90 VAL A N 1
ATOM 699 C CA . VAL A 1 90 ? 7.928 9.442 -12.380 1.00 82.88 90 VAL A CA 1
ATOM 700 C C . VAL A 1 90 ? 7.278 10.210 -11.228 1.00 82.88 90 VAL A C 1
ATOM 702 O O . VAL A 1 90 ? 7.969 10.659 -10.306 1.0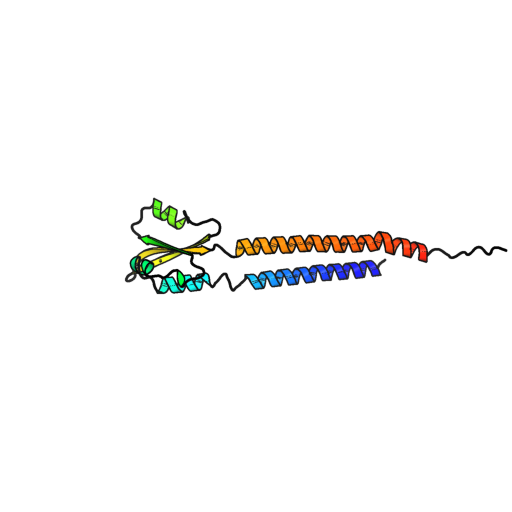0 82.88 90 VAL A O 1
ATOM 705 N N . ASP A 1 91 ? 5.955 10.365 -11.275 1.00 80.56 91 ASP A N 1
ATOM 706 C CA . ASP A 1 91 ? 5.215 11.054 -10.219 1.00 80.56 91 ASP A CA 1
ATOM 707 C C . ASP A 1 91 ? 5.273 10.287 -8.887 1.00 80.56 91 ASP A C 1
ATOM 709 O O . ASP A 1 91 ? 5.499 9.079 -8.823 1.00 80.56 91 ASP A O 1
ATOM 713 N N . ARG A 1 92 ? 5.086 10.999 -7.768 1.00 71.06 92 ARG A N 1
ATOM 714 C CA . ARG A 1 92 ? 5.218 10.417 -6.414 1.00 71.06 92 ARG A CA 1
ATOM 715 C C . ARG A 1 92 ? 4.175 9.348 -6.091 1.00 71.06 92 ARG A C 1
ATOM 717 O O . ARG A 1 92 ? 4.378 8.564 -5.168 1.00 71.06 92 ARG A O 1
ATOM 724 N N . ASP A 1 93 ? 3.046 9.391 -6.776 1.00 70.81 93 ASP A N 1
ATOM 725 C CA . ASP A 1 93 ? 1.942 8.442 -6.703 1.00 70.81 93 ASP A CA 1
ATOM 726 C C . ASP A 1 93 ? 2.027 7.383 -7.804 1.00 70.81 93 ASP A C 1
ATOM 728 O O . ASP A 1 93 ? 1.078 6.630 -7.988 1.00 70.81 93 ASP A O 1
ATOM 732 N N . GLN A 1 94 ? 3.155 7.306 -8.514 1.00 77.69 94 GLN A N 1
ATOM 733 C CA . GLN A 1 94 ? 3.449 6.317 -9.537 1.00 77.69 94 GLN A CA 1
ATOM 734 C C . GLN A 1 94 ? 4.623 5.438 -9.118 1.00 77.69 94 GLN A C 1
ATOM 736 O O . GLN A 1 94 ? 5.536 5.842 -8.397 1.00 77.69 94 GLN A O 1
ATOM 741 N N . ALA A 1 95 ? 4.577 4.186 -9.547 1.00 81.06 95 ALA A N 1
ATOM 742 C CA . ALA A 1 95 ? 5.666 3.247 -9.373 1.00 81.06 95 ALA A CA 1
ATOM 743 C C . ALA A 1 95 ? 6.134 2.795 -10.751 1.00 81.06 95 ALA A C 1
ATOM 745 O O . ALA A 1 95 ? 5.399 2.863 -11.737 1.00 81.06 95 ALA A O 1
ATOM 746 N N . PHE A 1 96 ? 7.385 2.355 -10.831 1.00 85.62 96 PHE A N 1
ATOM 747 C CA . PHE A 1 96 ? 7.964 1.945 -12.097 1.00 85.62 96 PHE A CA 1
ATOM 748 C C . PHE A 1 96 ? 8.712 0.621 -11.977 1.00 85.62 96 PHE A C 1
ATOM 750 O O . PHE A 1 96 ? 9.241 0.262 -10.924 1.00 85.62 96 PHE A O 1
ATOM 757 N N . GLN A 1 97 ? 8.742 -0.126 -13.076 1.00 86.94 97 GLN A N 1
ATOM 758 C CA . GLN A 1 97 ? 9.550 -1.329 -13.237 1.00 86.94 97 GLN A CA 1
ATOM 759 C C . GLN A 1 97 ? 10.344 -1.209 -14.533 1.00 86.94 97 GLN A C 1
ATOM 761 O O . GLN A 1 97 ? 9.802 -0.800 -15.553 1.00 86.94 97 GLN A O 1
ATOM 766 N N . ILE A 1 98 ? 11.622 -1.582 -14.504 1.00 89.19 98 ILE A N 1
ATOM 767 C CA . ILE A 1 98 ? 12.492 -1.547 -15.683 1.00 89.19 98 ILE A CA 1
ATOM 768 C C . ILE A 1 98 ? 12.815 -2.978 -16.099 1.00 89.19 98 ILE A C 1
ATOM 770 O O . ILE A 1 98 ? 13.174 -3.798 -15.250 1.00 89.19 98 ILE A O 1
ATOM 774 N N . ARG A 1 99 ? 12.698 -3.285 -17.394 1.00 88.31 99 ARG A N 1
ATOM 775 C CA . ARG A 1 99 ? 13.091 -4.583 -17.958 1.00 88.31 99 ARG A CA 1
ATOM 776 C C . ARG A 1 99 ? 14.002 -4.417 -19.170 1.00 88.31 99 ARG A C 1
ATOM 778 O O . ARG A 1 99 ? 13.766 -3.512 -19.968 1.00 88.31 99 ARG A O 1
ATOM 785 N N . PRO A 1 100 ? 15.022 -5.275 -19.324 1.00 88.25 100 PRO A N 1
ATOM 786 C CA . PRO A 1 100 ? 15.820 -5.310 -20.540 1.00 88.25 100 PRO A CA 1
ATOM 787 C C . PRO A 1 100 ? 14.985 -5.826 -21.715 1.00 88.25 100 PRO A C 1
ATOM 789 O O . PRO A 1 100 ? 14.138 -6.706 -21.549 1.00 88.25 100 PRO A O 1
ATOM 792 N N . VAL A 1 101 ? 15.262 -5.289 -22.897 1.00 87.44 101 VAL A N 1
ATOM 793 C CA . VAL A 1 101 ? 14.746 -5.776 -24.176 1.00 87.44 101 VAL A CA 1
ATOM 794 C C . VAL A 1 101 ? 15.870 -6.503 -24.893 1.00 87.44 101 VAL A C 1
ATOM 796 O O . VAL A 1 101 ? 17.004 -6.016 -24.930 1.00 87.44 101 VAL A O 1
ATOM 799 N N . TYR A 1 102 ? 15.549 -7.676 -25.429 1.00 82.12 102 TYR A N 1
ATOM 800 C CA . TYR A 1 102 ? 16.496 -8.527 -26.131 1.00 82.12 102 TYR A CA 1
ATOM 801 C C . TYR A 1 102 ? 16.128 -8.611 -27.605 1.00 82.12 102 TYR A C 1
ATOM 803 O O . TYR A 1 102 ? 14.982 -8.908 -27.929 1.00 82.12 102 TYR A O 1
ATOM 811 N N . ASP A 1 103 ? 17.127 -8.443 -28.462 1.00 80.88 103 ASP A N 1
ATOM 812 C CA . ASP A 1 103 ? 17.055 -8.756 -29.885 1.00 80.88 103 ASP A CA 1
ATOM 813 C C . ASP A 1 103 ? 18.171 -9.749 -30.217 1.00 80.88 103 ASP A C 1
ATOM 815 O O . ASP A 1 103 ? 19.316 -9.559 -29.805 1.00 80.88 103 ASP A O 1
ATOM 819 N N . GLU A 1 104 ? 17.822 -10.862 -30.862 1.00 80.19 104 GLU A N 1
ATOM 820 C CA . GLU A 1 104 ? 18.746 -11.962 -31.199 1.00 80.19 104 GLU A CA 1
ATOM 821 C C . GLU A 1 104 ? 19.664 -12.434 -30.040 1.00 80.19 104 GLU A C 1
ATOM 823 O O . GLU A 1 104 ? 20.770 -12.929 -30.247 1.00 80.19 104 GLU A O 1
ATOM 828 N N . GLY A 1 105 ? 19.208 -12.308 -28.787 1.00 78.94 105 GLY A N 1
ATOM 829 C CA . GLY A 1 105 ? 19.969 -12.692 -27.589 1.00 78.94 105 GLY A CA 1
ATOM 830 C C . GLY A 1 105 ? 20.891 -11.604 -27.019 1.00 78.94 105 GLY A C 1
ATOM 831 O O . GLY A 1 105 ? 21.529 -11.829 -25.989 1.00 78.94 105 GLY A O 1
ATOM 832 N N . HIS A 1 106 ? 20.922 -10.414 -27.617 1.00 83.50 106 HIS A N 1
ATOM 833 C CA . HIS A 1 106 ? 21.655 -9.249 -27.127 1.00 83.50 106 HIS A CA 1
ATOM 834 C C . HIS A 1 106 ? 20.709 -8.201 -26.538 1.00 83.50 106 HIS A C 1
ATOM 836 O O . HIS A 1 106 ? 19.612 -7.984 -27.040 1.00 83.50 106 HIS A O 1
ATOM 842 N N . ILE A 1 107 ? 21.134 -7.533 -25.461 1.00 85.69 107 ILE A N 1
ATOM 843 C CA . ILE A 1 107 ? 20.353 -6.435 -24.876 1.00 85.69 107 ILE A CA 1
ATOM 844 C C . ILE A 1 107 ? 20.468 -5.219 -25.794 1.00 85.69 107 ILE A C 1
ATOM 846 O O . ILE A 1 107 ? 21.564 -4.688 -25.980 1.00 85.69 107 ILE A O 1
ATOM 850 N N . THR A 1 108 ? 19.341 -4.759 -26.328 1.00 86.31 108 THR A N 1
ATOM 851 C CA . THR A 1 108 ? 19.267 -3.570 -27.192 1.00 86.31 108 THR A CA 1
ATOM 852 C C . THR A 1 108 ? 18.903 -2.309 -26.414 1.00 86.31 108 THR A C 1
ATOM 854 O O . THR A 1 108 ? 19.313 -1.202 -26.774 1.00 86.31 108 THR A O 1
ATOM 857 N N . GLY A 1 109 ? 18.196 -2.464 -25.296 1.00 88.56 109 GLY A N 1
ATOM 858 C CA . GLY A 1 109 ? 17.801 -1.359 -24.436 1.00 88.56 109 GLY A CA 1
ATOM 859 C C . GLY A 1 109 ? 16.995 -1.809 -23.227 1.00 88.56 109 GLY A C 1
ATOM 860 O O . GLY A 1 109 ? 16.941 -2.993 -22.891 1.00 88.56 109 GLY A O 1
ATOM 861 N N . TYR A 1 110 ? 16.365 -0.844 -22.571 1.00 89.62 110 TYR A N 1
ATOM 862 C CA . TYR A 1 110 ? 15.547 -1.041 -21.382 1.00 89.62 110 TYR A CA 1
ATOM 863 C C . TYR A 1 110 ? 14.201 -0.352 -21.545 1.00 89.62 110 TYR A C 1
ATOM 865 O O . TYR A 1 110 ? 14.150 0.809 -21.937 1.00 89.62 110 TYR A O 1
ATOM 873 N N . VAL A 1 111 ? 13.124 -1.025 -21.153 1.00 89.62 111 VAL A N 1
ATOM 874 C CA . VAL A 1 111 ? 11.781 -0.439 -21.091 1.00 89.62 111 VAL A CA 1
ATOM 875 C C . VAL A 1 111 ? 11.403 -0.175 -19.648 1.00 89.62 111 VAL A C 1
ATOM 877 O O . VAL A 1 111 ? 11.505 -1.070 -18.804 1.00 89.62 111 VAL A O 1
ATOM 880 N N . ARG A 1 112 ? 10.949 1.045 -19.376 1.00 90.50 112 ARG A N 1
ATOM 881 C CA . ARG A 1 112 ? 10.393 1.483 -18.104 1.00 90.50 112 ARG A CA 1
ATOM 882 C C . ARG A 1 112 ? 8.882 1.480 -18.230 1.00 90.50 112 ARG A C 1
ATOM 884 O O . ARG A 1 112 ? 8.308 2.210 -19.028 1.00 90.50 112 ARG A O 1
ATOM 891 N N . TYR A 1 113 ? 8.268 0.629 -17.425 1.00 88.38 113 TYR A N 1
ATOM 892 C CA . TYR A 1 113 ? 6.833 0.516 -17.249 1.00 88.38 113 TY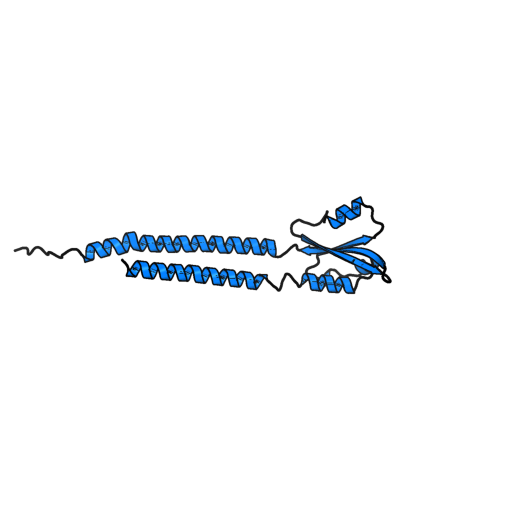R A CA 1
ATOM 893 C C . TYR A 1 113 ? 6.462 1.372 -16.050 1.00 88.38 113 TYR A C 1
ATOM 895 O O . TYR A 1 113 ? 6.805 1.005 -14.925 1.00 88.38 113 TYR A O 1
ATOM 903 N N . VAL A 1 114 ? 5.803 2.501 -16.283 1.00 87.56 114 VAL A N 1
ATOM 904 C CA . VAL A 1 114 ? 5.208 3.309 -15.218 1.00 87.56 114 VAL A CA 1
ATOM 905 C C . VAL A 1 114 ? 3.763 2.874 -15.061 1.00 87.56 114 VAL A C 1
ATOM 907 O O . VAL A 1 114 ? 3.023 2.750 -16.037 1.00 87.56 114 VAL A O 1
ATOM 910 N N . TYR A 1 115 ? 3.382 2.610 -13.827 1.00 81.69 115 TYR A N 1
ATOM 911 C CA . TYR A 1 115 ? 2.038 2.226 -13.443 1.00 81.69 115 TYR A CA 1
ATOM 912 C C . TYR A 1 115 ? 1.619 3.076 -12.251 1.00 81.69 115 TYR A C 1
ATOM 914 O O . TYR A 1 115 ? 2.465 3.575 -11.499 1.00 81.69 115 TYR A O 1
ATOM 922 N N . GLU A 1 116 ? 0.312 3.248 -12.067 1.00 73.88 116 GLU A N 1
ATOM 923 C CA . GLU A 1 116 ? -0.185 3.948 -10.887 1.00 73.88 116 GLU A CA 1
ATOM 924 C C . GLU A 1 116 ? 0.352 3.266 -9.624 1.00 73.88 116 GLU A C 1
ATOM 926 O O . GLU A 1 116 ? 0.248 2.054 -9.400 1.00 73.88 116 GLU A O 1
ATOM 931 N N . GLY A 1 117 ? 1.041 4.081 -8.841 1.00 59.22 117 GLY A N 1
ATOM 932 C CA . GLY A 1 117 ? 1.934 3.729 -7.763 1.00 59.22 117 GLY A CA 1
ATOM 933 C C . GLY A 1 117 ? 1.132 3.336 -6.560 1.00 59.22 117 GLY A C 1
ATOM 934 O O . GLY A 1 117 ? 0.955 4.089 -5.610 1.00 59.22 117 GLY A O 1
ATOM 935 N N . SER A 1 118 ? 0.752 2.070 -6.600 1.00 52.72 118 SER A N 1
ATOM 936 C CA . SER A 1 118 ? 0.289 1.258 -5.499 1.00 52.72 118 SER A CA 1
ATOM 937 C C . SER A 1 118 ? -1.047 1.713 -4.880 1.00 52.72 118 SER A C 1
ATOM 939 O O . SER A 1 118 ? -1.174 2.790 -4.290 1.00 52.72 118 SER A O 1
ATOM 941 N N . PRO A 1 119 ? -2.028 0.801 -4.804 1.00 55.28 119 PRO A N 1
ATOM 942 C CA . PRO A 1 119 ? -3.087 0.911 -3.817 1.00 55.28 119 PRO A CA 1
ATOM 943 C C . PRO A 1 119 ? -2.547 1.049 -2.383 1.00 55.28 119 PRO A C 1
ATOM 945 O O . PRO A 1 119 ? -3.350 1.264 -1.489 1.00 55.28 119 PRO A O 1
ATOM 948 N N . GLU A 1 120 ? -1.241 0.929 -2.106 1.00 55.41 120 GLU A N 1
ATOM 949 C CA . GLU A 1 120 ? -0.664 0.961 -0.761 1.00 55.41 120 GLU A CA 1
ATOM 950 C C . GLU A 1 120 ? -0.859 2.303 -0.051 1.00 55.41 120 GLU A C 1
ATOM 952 O O . GLU A 1 120 ? -1.156 2.295 1.142 1.00 55.41 120 GLU A O 1
ATOM 957 N N . ILE A 1 121 ? -0.773 3.451 -0.739 1.00 54.94 121 ILE A N 1
ATOM 958 C CA . ILE A 1 121 ? -1.028 4.757 -0.096 1.00 54.94 121 ILE A CA 1
ATOM 959 C C . ILE A 1 121 ? -2.504 4.870 0.300 1.00 54.94 121 ILE A C 1
ATOM 961 O O . ILE A 1 121 ? -2.816 5.202 1.449 1.00 54.94 121 ILE A O 1
ATOM 965 N N . ALA A 1 122 ? -3.415 4.528 -0.616 1.00 62.84 122 ALA A N 1
ATOM 966 C CA . ALA A 1 122 ? -4.851 4.504 -0.344 1.00 62.84 122 ALA A CA 1
ATOM 967 C C . ALA A 1 122 ? -5.200 3.472 0.745 1.00 62.84 122 ALA A C 1
ATOM 969 O O . ALA A 1 122 ? -5.942 3.772 1.676 1.00 62.84 122 ALA A O 1
ATOM 970 N N . THR A 1 123 ? -4.589 2.289 0.699 1.00 70.38 123 THR A N 1
ATOM 971 C CA . THR A 1 123 ? -4.749 1.204 1.679 1.00 70.38 123 THR A CA 1
ATOM 972 C C . THR A 1 123 ? -4.256 1.633 3.052 1.00 70.38 123 THR A C 1
ATOM 974 O O . THR A 1 123 ? -4.928 1.398 4.053 1.00 70.38 123 THR A O 1
ATOM 977 N N . ARG A 1 124 ? -3.112 2.319 3.120 1.00 76.50 124 ARG A N 1
ATOM 978 C CA . ARG A 1 124 ? -2.554 2.844 4.366 1.00 76.50 124 ARG A CA 1
ATOM 979 C C . ARG A 1 124 ? -3.450 3.926 4.954 1.00 76.50 124 ARG A C 1
ATOM 981 O O . ARG A 1 124 ? -3.700 3.903 6.157 1.00 76.50 124 ARG A O 1
ATOM 988 N N . ALA A 1 125 ? -3.966 4.837 4.129 1.00 79.38 125 ALA A N 1
ATOM 989 C CA . ALA A 1 125 ? -4.921 5.848 4.571 1.00 79.38 125 ALA A CA 1
ATOM 990 C C . ALA A 1 125 ? -6.212 5.206 5.107 1.00 79.38 125 ALA A C 1
ATOM 992 O O . ALA A 1 125 ? -6.638 5.530 6.215 1.00 79.38 125 ALA A O 1
ATOM 993 N N . ILE A 1 126 ? -6.782 4.237 4.382 1.00 83.81 126 ILE A N 1
ATOM 994 C CA . ILE A 1 126 ? -7.968 3.477 4.806 1.00 83.81 126 ILE A CA 1
ATOM 995 C C . ILE A 1 126 ? -7.700 2.744 6.126 1.00 83.81 126 ILE A C 1
ATOM 997 O O . ILE A 1 126 ? -8.511 2.829 7.047 1.00 83.81 126 ILE A O 1
ATOM 1001 N N . TYR A 1 127 ? -6.551 2.077 6.257 1.00 88.81 127 TYR A N 1
ATOM 1002 C CA . TYR A 1 127 ? -6.159 1.361 7.470 1.00 88.81 127 TYR A CA 1
ATOM 1003 C C . TYR A 1 127 ? -6.033 2.298 8.679 1.00 88.81 127 TYR A C 1
ATOM 1005 O O . TYR A 1 127 ? -6.516 1.975 9.768 1.00 88.81 127 TYR A O 1
ATOM 1013 N N . ILE A 1 128 ? -5.415 3.471 8.495 1.00 90.06 128 ILE A N 1
ATOM 1014 C CA . ILE A 1 128 ? -5.269 4.486 9.547 1.00 90.06 128 ILE A CA 1
ATOM 1015 C C . ILE A 1 128 ? -6.637 5.033 9.958 1.00 90.06 128 ILE A C 1
ATOM 1017 O O . ILE A 1 128 ? -6.940 5.065 11.150 1.00 90.06 128 ILE A O 1
ATOM 1021 N N . ILE A 1 129 ? -7.471 5.430 8.992 1.00 93.00 129 ILE A N 1
ATOM 1022 C CA . ILE A 1 129 ? -8.806 5.984 9.255 1.00 93.00 129 ILE A CA 1
ATOM 1023 C C . ILE A 1 129 ? -9.670 4.950 9.980 1.00 93.00 129 ILE A C 1
ATOM 1025 O O . ILE A 1 129 ? -10.237 5.264 11.023 1.00 93.00 129 ILE A O 1
ATOM 1029 N N . TYR A 1 130 ? -9.706 3.705 9.491 1.00 93.00 130 TYR A N 1
ATOM 1030 C CA . TYR A 1 130 ? -10.444 2.608 10.117 1.00 93.00 130 TYR A CA 1
ATOM 1031 C C . TYR A 1 130 ? -10.052 2.424 11.588 1.00 93.00 130 TYR A C 1
ATOM 1033 O O . TYR A 1 130 ? -10.914 2.422 12.470 1.00 93.00 130 TYR A O 1
ATOM 1041 N N . ASN A 1 131 ? -8.749 2.323 11.868 1.00 94.81 131 ASN A N 1
ATOM 1042 C CA . ASN A 1 131 ? -8.255 2.122 13.227 1.00 94.81 131 ASN A CA 1
ATOM 1043 C C . ASN A 1 131 ? -8.522 3.336 14.130 1.00 94.81 131 ASN A C 1
ATOM 1045 O O . ASN A 1 131 ? -8.920 3.160 15.282 1.00 94.81 131 ASN A O 1
ATOM 1049 N N . LEU A 1 132 ? -8.371 4.560 13.619 1.00 96.50 132 LEU A N 1
ATOM 1050 C CA . LEU A 1 132 ? -8.653 5.776 14.381 1.00 96.50 132 LEU A CA 1
ATOM 1051 C C . LEU A 1 132 ? -10.138 5.873 14.752 1.00 96.50 132 LEU A C 1
ATOM 1053 O O . LEU A 1 132 ? -10.472 6.090 15.918 1.00 96.50 132 LEU A O 1
ATOM 1057 N N . THR A 1 133 ? -11.034 5.651 13.787 1.00 95.56 133 THR A N 1
ATOM 1058 C CA . THR A 1 133 ? -12.482 5.619 14.024 1.00 95.56 133 THR A CA 1
ATOM 1059 C C . THR A 1 133 ? -12.847 4.536 15.037 1.00 95.56 133 THR A C 1
ATOM 1061 O O . THR A 1 133 ? -13.654 4.784 15.936 1.00 95.56 133 THR A O 1
ATOM 1064 N N . TYR A 1 134 ? -12.214 3.363 14.948 1.00 95.81 134 TYR A N 1
ATOM 1065 C CA . TYR A 1 134 ? -12.440 2.271 15.888 1.00 95.81 134 TYR A CA 1
ATOM 1066 C C . TYR A 1 134 ? -12.059 2.645 17.324 1.00 95.81 134 TYR A C 1
ATOM 1068 O O . TYR A 1 134 ? -12.838 2.425 18.252 1.00 95.81 134 TYR A O 1
ATOM 1076 N N . VAL A 1 135 ? -10.883 3.250 17.514 1.00 95.38 135 VAL A N 1
ATOM 1077 C CA . VAL A 1 135 ? -10.412 3.700 18.831 1.00 95.38 135 VAL A CA 1
ATOM 1078 C C . VAL A 1 135 ? -11.370 4.727 19.428 1.00 95.38 135 VAL A C 1
ATOM 1080 O O . VAL A 1 135 ? -11.752 4.600 20.591 1.00 95.38 135 VAL A O 1
ATOM 1083 N N . VAL A 1 136 ? -11.812 5.709 18.637 1.00 96.69 136 VAL A N 1
ATOM 1084 C CA . VAL A 1 136 ? -12.774 6.723 19.096 1.00 96.69 136 VAL A CA 1
ATOM 1085 C C . VAL A 1 136 ? -14.094 6.075 19.525 1.00 96.69 136 VAL A C 1
ATOM 1087 O O . VAL A 1 136 ? -14.592 6.360 20.615 1.00 96.69 136 VAL A O 1
ATOM 1090 N N . ALA A 1 137 ? -14.636 5.154 18.725 1.00 94.69 137 ALA A N 1
ATOM 1091 C CA . ALA A 1 137 ? -15.866 4.437 19.062 1.00 94.69 137 ALA A CA 1
ATOM 1092 C C . ALA A 1 137 ? -15.716 3.580 20.333 1.00 94.69 137 ALA A C 1
ATOM 1094 O O . ALA A 1 137 ? -16.593 3.594 21.201 1.00 94.69 137 ALA A O 1
ATOM 1095 N N . ALA A 1 138 ? -14.589 2.878 20.483 1.00 93.50 138 ALA A N 1
ATOM 1096 C CA . ALA A 1 138 ? -14.291 2.078 21.667 1.00 93.50 138 ALA A CA 1
ATOM 1097 C C . ALA A 1 138 ? -14.183 2.947 22.930 1.00 93.50 138 ALA A C 1
ATOM 1099 O O . ALA A 1 138 ? -14.744 2.596 23.970 1.00 93.50 138 ALA A O 1
ATOM 1100 N N . LEU A 1 139 ? -13.523 4.107 22.843 1.00 94.12 139 LEU A N 1
ATOM 1101 C CA . LEU A 1 139 ? -13.428 5.061 23.949 1.00 94.12 139 LEU A CA 1
ATOM 1102 C C . LEU A 1 139 ? -14.801 5.607 24.350 1.00 94.12 139 LEU A C 1
ATOM 1104 O O . LEU A 1 139 ? -15.098 5.667 25.542 1.00 94.12 139 LEU A O 1
ATOM 1108 N N . LEU A 1 140 ? -15.657 5.949 23.384 1.00 95.00 140 LEU A N 1
ATOM 1109 C CA . LEU A 1 140 ? -17.023 6.403 23.657 1.00 95.00 140 LEU A CA 1
ATOM 1110 C C . LEU A 1 140 ? -17.854 5.320 24.356 1.00 95.00 140 LEU A C 1
ATOM 1112 O O . LEU A 1 140 ? -18.497 5.597 25.367 1.00 95.00 140 LEU A O 1
ATOM 1116 N N . LEU A 1 141 ? -17.796 4.073 23.880 1.00 92.25 141 LEU A N 1
ATOM 1117 C CA . LEU A 1 141 ? -18.470 2.938 24.521 1.00 92.25 141 LEU A CA 1
ATOM 1118 C C . LEU A 1 141 ? -17.984 2.717 25.957 1.00 92.25 141 LEU A C 1
ATOM 1120 O O . LEU A 1 141 ? -18.794 2.538 26.871 1.00 92.25 141 LEU A O 1
ATOM 1124 N N . MET A 1 142 ? -16.669 2.781 26.173 1.00 89.06 142 MET A N 1
ATOM 1125 C CA . MET A 1 142 ? -16.076 2.670 27.504 1.00 89.06 142 MET A CA 1
ATOM 1126 C C . MET A 1 142 ? -16.503 3.827 28.413 1.00 89.06 142 MET A C 1
ATOM 1128 O O . MET A 1 142 ? -16.863 3.592 29.568 1.00 89.06 142 MET A O 1
ATOM 1132 N N . ALA A 1 143 ? -16.534 5.058 27.898 1.00 90.00 143 ALA A N 1
ATOM 1133 C CA . ALA A 1 143 ? -16.994 6.233 28.630 1.00 90.00 143 ALA A CA 1
ATOM 1134 C C . ALA A 1 143 ? -18.467 6.101 29.043 1.00 90.00 143 ALA A C 1
ATOM 1136 O O . ALA A 1 143 ? -18.797 6.330 30.207 1.00 90.00 143 ALA A O 1
ATOM 1137 N N . VAL A 1 144 ? -19.341 5.648 28.137 1.00 89.50 144 VAL A N 1
ATOM 1138 C CA . VAL A 1 144 ? -20.758 5.377 28.431 1.00 89.50 144 VAL A CA 1
ATOM 1139 C C . VAL A 1 144 ? -20.895 4.282 29.489 1.00 89.50 144 VAL A C 1
ATOM 1141 O O . VAL A 1 144 ? -21.626 4.454 30.466 1.00 89.50 144 VAL A O 1
ATOM 1144 N N . MET A 1 145 ? -20.154 3.178 29.367 1.00 86.56 145 MET A N 1
ATOM 1145 C CA . MET A 1 145 ? -20.147 2.127 30.387 1.00 86.56 145 MET A CA 1
ATOM 1146 C C . MET A 1 145 ? -19.722 2.657 31.761 1.00 86.56 145 MET A C 1
ATOM 1148 O O . MET A 1 145 ? -20.343 2.331 32.778 1.00 86.56 145 MET A O 1
ATOM 1152 N N . PHE A 1 146 ? -18.675 3.481 31.808 1.00 84.62 146 PHE A N 1
ATOM 1153 C CA . PHE A 1 146 ? -18.173 4.053 33.054 1.00 84.62 146 PHE A CA 1
ATOM 1154 C C . PHE A 1 146 ? -19.130 5.096 33.643 1.00 84.62 146 PHE A C 1
ATOM 1156 O O . PHE A 1 146 ? -19.295 5.171 34.867 1.00 84.62 146 PHE A O 1
ATOM 1163 N N . TYR A 1 147 ? -19.813 5.850 32.782 1.00 87.44 147 TYR A N 1
ATOM 1164 C CA . TYR A 1 147 ? -20.877 6.771 33.155 1.00 87.44 147 TYR A CA 1
ATOM 1165 C C . TYR A 1 147 ? -22.044 6.021 33.802 1.00 87.44 147 TYR A C 1
ATOM 1167 O O . TYR A 1 147 ? -22.409 6.333 34.936 1.00 87.44 147 TYR A O 1
ATOM 1175 N N . ILE A 1 148 ? -22.561 4.968 33.159 1.00 84.25 148 ILE A N 1
ATOM 1176 C CA . ILE A 1 148 ? -23.648 4.137 33.705 1.00 84.25 148 ILE A CA 1
ATOM 1177 C C . ILE A 1 148 ? -23.230 3.526 35.047 1.00 84.25 148 ILE A C 1
ATOM 1179 O O . ILE A 1 148 ? -23.992 3.559 36.017 1.00 84.25 148 ILE A O 1
ATOM 1183 N N . ARG A 1 149 ? -21.993 3.020 35.149 1.00 82.00 149 ARG A N 1
ATOM 1184 C CA . ARG A 1 149 ? -21.442 2.504 36.412 1.00 82.00 149 ARG A CA 1
ATOM 1185 C C . ARG A 1 149 ? -21.504 3.551 37.522 1.00 82.00 149 ARG A C 1
ATOM 1187 O O . ARG A 1 149 ? -21.940 3.250 38.632 1.00 82.00 149 ARG A O 1
ATOM 1194 N N . SER A 1 150 ? -21.012 4.752 37.237 1.00 78.75 150 SER A N 1
ATOM 1195 C CA . SER A 1 150 ? -20.729 5.761 38.258 1.00 78.75 150 SER A CA 1
ATOM 1196 C C . SER A 1 150 ? -21.953 6.583 38.637 1.00 78.75 150 SER A C 1
ATOM 1198 O O . SER A 1 150 ? -22.131 6.890 39.811 1.00 78.75 150 SER A O 1
ATOM 1200 N N . ARG A 1 151 ? -22.795 6.927 37.660 1.00 79.44 151 ARG A N 1
ATOM 1201 C CA . ARG A 1 151 ? -23.931 7.839 37.831 1.00 79.44 151 ARG A CA 1
ATOM 1202 C C . ARG A 1 151 ? -25.275 7.143 37.988 1.00 79.44 151 ARG A C 1
ATOM 1204 O O . ARG A 1 151 ? -26.169 7.753 38.553 1.00 79.44 151 ARG A O 1
ATOM 1211 N N . ILE A 1 152 ? -25.422 5.899 37.531 1.00 74.38 152 ILE A N 1
ATOM 1212 C CA . ILE A 1 152 ? -26.704 5.181 37.602 1.00 74.38 152 ILE A CA 1
ATOM 1213 C C . ILE A 1 152 ? -26.606 4.030 38.602 1.00 74.38 152 ILE A C 1
ATOM 1215 O O . ILE A 1 152 ? -27.310 4.019 39.606 1.00 74.38 152 ILE A O 1
ATOM 1219 N N . LEU A 1 153 ? -25.690 3.083 38.382 1.00 73.56 153 LEU A N 1
ATOM 1220 C CA . LEU A 1 153 ? -25.626 1.844 39.168 1.00 73.56 153 LEU A CA 1
ATOM 1221 C C . LEU A 1 153 ? -25.171 2.049 40.617 1.00 73.56 153 LEU A C 1
ATOM 1223 O O . LEU A 1 153 ? -25.741 1.427 41.514 1.00 73.56 153 LEU A O 1
ATOM 1227 N N . LYS A 1 154 ? -24.152 2.889 40.851 1.00 68.69 154 LYS A N 1
ATOM 1228 C CA . LYS A 1 154 ? -23.664 3.209 42.204 1.00 68.69 154 LYS A CA 1
ATOM 1229 C C . LYS A 1 154 ? -24.742 3.848 43.097 1.00 68.69 154 LYS A C 1
ATOM 1231 O O . LYS A 1 154 ? -24.975 3.293 44.168 1.00 68.69 154 LYS A O 1
ATOM 1236 N N . PRO A 1 155 ? -25.417 4.944 42.697 1.00 68.19 155 PRO A N 1
ATOM 1237 C CA . PRO A 1 155 ? -26.456 5.538 43.537 1.00 68.19 155 PRO A CA 1
ATOM 1238 C C . PRO A 1 155 ? -27.671 4.617 43.708 1.00 68.19 155 PRO A C 1
ATOM 1240 O O . PRO A 1 155 ? -28.206 4.542 44.807 1.00 68.19 155 PRO A O 1
ATOM 1243 N N . PHE A 1 156 ? -28.053 3.833 42.692 1.00 66.56 156 PHE A N 1
ATOM 1244 C CA . PHE A 1 156 ? -29.140 2.856 42.847 1.00 66.56 156 PHE A CA 1
ATOM 1245 C C . PHE A 1 156 ? -28.816 1.739 43.847 1.00 66.56 156 PHE A C 1
ATOM 1247 O O . PHE A 1 156 ? -29.691 1.333 44.605 1.00 66.56 156 PHE A O 1
ATOM 1254 N N . HIS A 1 157 ? -27.578 1.228 43.861 1.00 63.78 157 HIS A N 1
ATOM 1255 C CA . HIS A 1 157 ? -27.169 0.246 44.872 1.00 63.78 157 HIS A CA 1
ATOM 1256 C C . HIS A 1 157 ? -27.154 0.861 46.272 1.00 63.78 157 HIS A C 1
ATOM 1258 O O . HIS A 1 157 ? -27.628 0.219 47.198 1.00 63.78 157 HIS A O 1
ATOM 1264 N N . ALA A 1 158 ? -26.686 2.106 46.407 1.00 62.12 158 ALA A N 1
ATOM 1265 C CA . ALA A 1 158 ? -26.706 2.808 47.686 1.00 62.12 158 ALA A CA 1
ATOM 1266 C C . ALA A 1 158 ? -28.135 2.954 48.232 1.00 62.12 158 ALA A C 1
ATOM 1268 O O . ALA A 1 158 ? -28.354 2.671 49.400 1.00 62.12 158 ALA A O 1
ATOM 1269 N N . ILE A 1 159 ? -29.108 3.309 47.384 1.00 61.81 159 ILE A N 1
ATOM 1270 C CA . ILE A 1 159 ? -30.523 3.448 47.774 1.00 61.81 159 ILE A CA 1
ATOM 1271 C C . ILE A 1 159 ? -31.157 2.096 48.129 1.00 61.81 159 ILE A C 1
ATOM 1273 O O . ILE A 1 159 ? -31.978 2.024 49.036 1.00 61.81 159 ILE A O 1
ATOM 1277 N N . ARG A 1 160 ? -30.782 1.014 47.437 1.00 58.31 160 ARG A N 1
ATOM 1278 C CA . ARG A 1 160 ? -31.331 -0.327 47.693 1.00 58.31 160 ARG A CA 1
ATOM 1279 C C . ARG A 1 160 ? -30.918 -0.898 49.052 1.00 58.31 160 ARG A C 1
ATOM 1281 O O . ARG A 1 160 ? -31.638 -1.730 49.592 1.00 58.31 160 ARG A O 1
ATOM 1288 N N . ASP A 1 161 ? -29.768 -0.471 49.562 1.00 61.66 161 ASP A N 1
ATOM 1289 C CA . ASP A 1 161 ? -29.219 -0.932 50.836 1.00 61.66 161 ASP A CA 1
ATOM 1290 C C . ASP A 1 161 ? -29.570 0.021 52.003 1.00 61.66 161 ASP A C 1
ATOM 1292 O O . ASP A 1 161 ? -29.121 -0.207 53.126 1.00 61.66 161 ASP A O 1
ATOM 1296 N N . LEU A 1 162 ? -30.387 1.067 51.777 1.00 56.69 162 LEU A N 1
ATOM 1297 C CA . LEU A 1 162 ? -30.967 1.835 52.882 1.00 56.69 162 LEU A CA 1
ATOM 1298 C C . LEU A 1 162 ? -31.990 0.958 53.627 1.00 56.69 162 LEU A C 1
ATOM 1300 O O . LEU A 1 162 ? -32.920 0.447 52.992 1.00 56.69 162 LEU A O 1
ATOM 1304 N N . PRO A 1 163 ? -31.875 0.803 54.959 1.00 56.03 163 PRO A N 1
ATOM 1305 C CA . PRO A 1 163 ? -32.932 0.187 55.739 1.00 56.03 163 PRO A CA 1
ATOM 1306 C C . PRO A 1 163 ? -34.164 1.089 55.627 1.00 56.03 163 PRO A C 1
ATOM 1308 O O . PRO A 1 163 ? -34.103 2.284 55.920 1.00 56.03 163 PRO A O 1
ATOM 1311 N N . ILE A 1 164 ? -35.277 0.535 55.146 1.00 58.03 164 ILE A N 1
ATOM 1312 C CA . ILE A 1 164 ? -36.572 1.217 55.179 1.00 58.03 164 ILE A CA 1
ATOM 1313 C C . ILE A 1 164 ? -37.043 1.178 56.633 1.00 58.03 164 ILE A C 1
ATOM 1315 O O . ILE A 1 164 ? -37.900 0.381 57.007 1.00 58.03 164 ILE A O 1
ATOM 1319 N N . ASP A 1 165 ? -36.461 2.033 57.465 1.00 52.94 165 ASP A N 1
ATOM 1320 C CA . ASP A 1 165 ? -37.065 2.407 58.732 1.00 52.94 165 ASP A CA 1
ATOM 1321 C C . ASP A 1 165 ? -38.155 3.426 58.400 1.00 52.94 165 ASP A C 1
ATOM 1323 O O . ASP A 1 165 ? -37.939 4.636 58.391 1.00 52.94 165 ASP A O 1
ATOM 1327 N N . CYS A 1 166 ? -39.345 2.927 58.053 1.00 52.25 166 CYS A N 1
ATOM 1328 C CA . CYS A 1 166 ? -40.552 3.738 58.142 1.00 52.25 166 CYS A CA 1
ATOM 1329 C C . CYS A 1 166 ? -40.736 4.102 59.621 1.00 52.25 166 CYS A C 1
ATOM 1331 O O . CYS A 1 166 ? -41.002 3.197 60.420 1.00 52.25 166 CYS A O 1
ATOM 1333 N N . PRO A 1 167 ? -40.650 5.383 60.024 1.00 50.09 167 PRO A N 1
ATOM 1334 C CA . PRO A 1 167 ? -41.055 5.753 61.364 1.00 50.09 167 PRO A CA 1
ATOM 1335 C C . PRO A 1 167 ? -42.563 5.510 61.433 1.00 50.09 167 PRO A C 1
ATOM 1337 O O . PRO A 1 167 ? -43.330 6.104 60.672 1.00 50.09 167 PRO A O 1
ATOM 1340 N N . ARG A 1 168 ? -43.000 4.609 62.318 1.00 44.38 168 ARG A N 1
ATOM 1341 C CA . ARG A 1 168 ? -44.403 4.565 62.733 1.00 44.38 168 ARG A CA 1
ATOM 1342 C C . ARG A 1 168 ? -44.713 5.918 63.364 1.00 44.38 168 ARG A C 1
ATOM 1344 O O . ARG A 1 168 ? -44.275 6.195 64.473 1.00 44.38 168 ARG A O 1
ATOM 1351 N N . ALA A 1 169 ? -45.440 6.754 62.637 1.00 51.31 169 ALA A N 1
ATOM 1352 C CA . ALA A 1 169 ? -46.164 7.861 63.226 1.00 51.31 169 ALA A CA 1
ATOM 1353 C C . ALA A 1 169 ? -47.426 7.284 63.874 1.00 51.31 169 ALA A C 1
ATOM 1355 O O . ALA A 1 169 ? -48.403 7.088 63.159 1.00 51.31 169 ALA A O 1
ATOM 1356 N N . VAL A 1 170 ? -47.357 6.959 65.170 1.00 44.03 170 VAL A N 1
ATOM 1357 C CA . VAL A 1 170 ? -48.421 7.142 66.180 1.00 44.03 170 VAL A CA 1
ATOM 1358 C C . VAL A 1 170 ? -47.750 7.220 67.546 1.00 44.03 170 VAL A C 1
ATOM 1360 O O . VAL A 1 170 ? -46.994 6.275 67.864 1.00 44.03 170 VAL A O 1
#

Sequence (170 aa):
MKRFDRRAGLVLILILFVWAIGNLAILLAFSDKAQKAHLVEINRISASVGGERDLENVRMSDYEYVTVLEFMPIAASASEANAYFRGDGVDRDQAFQIRPVYDEGHITGYVRYVYEGSPEIATRAIYIIYNLTYVVAALLLMAVMFYIRSRILKPFHAIRDLPIDCPRAV

Radius of gyration: 31.7 Å; chains: 1; bounding box: 74×25×99 Å

Foldseek 3Di:
DVVLVVVVVVVVVVLVVVVVVVVVVLCVVQPDDPVCLVVVVVVVLLVQDQDDVSVVVDDCVVPDWFDDKDKDFPPDDPVVVVCVVVCPPADPQKDWDKDFHDDPRDGGTIMITIGGRDCVVVSVVVVVVVVVVSVVVVVVVVVVSVCCVPPPVVVVVVVVPDPPPPPPDD